Protein AF-A0A6N4WLY8-F1 (afdb_monomer_lite)

Foldseek 3Di:
DPQPQAADPLLVQLLVLLVPLVDVCSLVSSLVSLVVSCVCVVPVPRNYDRPVSSVNSNVSSVVCVVVVVVVVVVVVVVVVVVVVVVVVVLVVLLLVLLQQVLVLQVVVCVVVVHQKDFQVVSCVSDDPPCDPQNWHWDPDRMQGCADWTWIADPVQCKIWIAGSNSGTDDIGRNVPD

Radius of gyration: 32.29 Å; chains: 1; bounding box: 56×42×87 Å

Structure (mmCIF, N/CA/C/O backbone):
data_AF-A0A6N4WLY8-F1
#
_entry.id   AF-A0A6N4WLY8-F1
#
loop_
_atom_site.group_PDB
_atom_site.id
_atom_site.type_symbol
_atom_site.label_atom_id
_atom_site.label_alt_id
_atom_site.label_comp_id
_atom_site.label_asym_id
_atom_site.label_entity_id
_atom_site.label_seq_id
_atom_site.pdbx_PDB_ins_code
_atom_site.Cartn_x
_atom_site.Cartn_y
_atom_site.Cartn_z
_atom_site.occupancy
_atom_site.B_iso_or_equiv
_atom_site.auth_seq_id
_atom_site.auth_comp_id
_atom_site.auth_asym_id
_atom_site.auth_atom_id
_atom_site.pdbx_PDB_model_num
ATOM 1 N N . MET A 1 1 ? -31.620 29.359 49.776 1.00 41.00 1 MET A N 1
ATOM 2 C CA . MET A 1 1 ? -30.267 28.762 49.725 1.00 41.00 1 MET A CA 1
ATOM 3 C C . MET A 1 1 ? -30.099 28.097 48.363 1.00 41.00 1 MET A C 1
ATOM 5 O O . MET A 1 1 ? -30.712 27.066 48.128 1.00 41.00 1 MET A O 1
ATOM 9 N N . SER A 1 2 ? -29.384 28.728 47.425 1.00 48.84 2 SER A N 1
ATOM 10 C CA . SER A 1 2 ? -29.138 28.153 46.091 1.00 48.84 2 SER A CA 1
ATOM 11 C C . SER A 1 2 ? -28.076 27.059 46.218 1.00 48.84 2 SER A C 1
ATOM 13 O O . SER A 1 2 ? -26.885 27.357 46.301 1.00 48.84 2 SER A O 1
ATOM 15 N N . ASN A 1 3 ? -28.506 25.800 46.333 1.00 52.59 3 ASN A N 1
ATOM 16 C CA . ASN A 1 3 ? -27.602 24.653 46.356 1.00 52.59 3 ASN A CA 1
ATOM 17 C C . ASN A 1 3 ? -27.053 24.448 44.933 1.00 52.59 3 ASN A C 1
ATOM 19 O O . ASN A 1 3 ? -27.739 23.919 44.056 1.00 52.59 3 ASN A O 1
ATOM 23 N N . LYS A 1 4 ? -25.837 24.948 44.675 1.00 53.94 4 LYS A N 1
ATOM 24 C CA . LYS A 1 4 ? -25.104 24.727 43.421 1.00 53.94 4 LYS A CA 1
ATOM 25 C C . LYS A 1 4 ? -24.752 23.239 43.339 1.00 53.94 4 LYS A C 1
ATOM 27 O O . LYS A 1 4 ? -23.714 22.816 43.837 1.00 53.94 4 LYS A O 1
ATOM 32 N N . GLN A 1 5 ? -25.623 22.452 42.713 1.00 57.84 5 GLN A N 1
ATOM 33 C CA . GLN A 1 5 ? -25.366 21.033 42.476 1.00 57.84 5 GLN A CA 1
ATOM 34 C C . GLN A 1 5 ? -24.032 20.850 41.752 1.00 57.84 5 GLN A C 1
ATOM 36 O O . GLN A 1 5 ? -23.782 21.466 40.710 1.00 57.84 5 GLN A O 1
ATOM 41 N N . LYS A 1 6 ? -23.167 20.005 42.313 1.00 64.19 6 LYS A N 1
ATOM 42 C CA . LYS A 1 6 ? -21.835 19.742 41.772 1.00 64.19 6 LYS A CA 1
ATOM 43 C C . LYS A 1 6 ? -21.974 18.713 40.650 1.00 64.19 6 LYS A C 1
ATOM 45 O O . LYS A 1 6 ? -22.605 17.671 40.821 1.00 64.19 6 LYS A O 1
ATOM 50 N N . THR A 1 7 ? -21.435 18.995 39.468 1.00 66.00 7 THR A N 1
ATOM 51 C CA . THR A 1 7 ? -21.437 18.011 38.379 1.00 66.00 7 THR A CA 1
ATOM 52 C C . THR A 1 7 ? -20.482 16.870 38.700 1.00 66.00 7 THR A C 1
ATOM 54 O O . THR A 1 7 ? -19.348 17.109 39.116 1.00 66.00 7 THR A O 1
ATOM 57 N N . SER A 1 8 ? -20.926 15.626 38.506 1.00 68.31 8 SER A N 1
ATOM 58 C CA . SER A 1 8 ? -20.088 14.449 38.759 1.00 68.31 8 SER A CA 1
ATOM 59 C C . SER A 1 8 ? -18.878 14.441 37.817 1.00 68.31 8 SER A C 1
ATOM 61 O O . SER A 1 8 ? -19.038 14.344 36.600 1.00 68.31 8 SER A O 1
ATOM 63 N N . GLY A 1 9 ? -17.662 14.500 38.373 1.00 77.62 9 GLY A N 1
ATOM 64 C CA . GLY A 1 9 ? -16.415 14.414 37.600 1.00 77.62 9 GLY A CA 1
ATOM 65 C C . GLY A 1 9 ? -16.290 13.110 36.805 1.00 77.62 9 GLY A C 1
ATOM 66 O O . GLY A 1 9 ? -15.688 13.096 35.738 1.00 77.62 9 GLY A O 1
ATOM 67 N N . LEU A 1 10 ? -16.955 12.043 37.260 1.00 73.44 10 LEU A N 1
ATOM 68 C CA . LEU A 1 10 ? -17.041 10.773 36.538 1.00 73.44 10 LEU A CA 1
ATOM 69 C C . LEU A 1 10 ? -17.866 10.881 35.244 1.00 73.44 10 LEU A C 1
ATOM 71 O O . LEU A 1 10 ? -17.535 10.236 34.254 1.00 73.44 10 LEU A O 1
ATOM 75 N N . ALA A 1 11 ? -18.915 11.712 35.231 1.00 72.88 11 ALA A N 1
ATOM 76 C CA . ALA A 1 11 ? -19.720 11.934 34.030 1.00 72.88 11 ALA A CA 1
ATOM 77 C C . ALA A 1 11 ? -18.905 12.677 32.959 1.00 72.88 11 ALA A C 1
ATOM 79 O O . ALA A 1 11 ? -18.928 12.297 31.790 1.00 72.88 11 ALA A O 1
ATOM 80 N N . ILE A 1 12 ? -18.121 13.678 33.374 1.00 77.81 12 ILE A N 1
ATOM 81 C CA . ILE A 1 12 ? -17.204 14.410 32.489 1.00 77.81 12 ILE A CA 1
ATOM 82 C C . ILE A 1 12 ? -16.089 13.479 31.993 1.00 77.81 12 ILE A C 1
ATOM 84 O O . ILE A 1 12 ? -15.814 13.454 30.798 1.00 77.81 12 ILE A O 1
ATOM 88 N N . ALA A 1 13 ? -15.509 12.653 32.871 1.00 79.00 13 ALA A N 1
ATOM 89 C CA . ALA A 1 13 ? -14.492 11.673 32.487 1.00 79.00 13 ALA A CA 1
ATOM 90 C C . ALA A 1 13 ? -15.012 10.675 31.437 1.00 79.00 13 ALA A C 1
ATOM 92 O O . ALA A 1 13 ? -14.322 10.427 30.453 1.00 79.00 13 ALA A O 1
ATOM 93 N N . SER A 1 14 ? -16.242 10.162 31.586 1.00 77.06 14 SER A N 1
ATOM 94 C CA . SER A 1 14 ? -16.845 9.250 30.599 1.00 77.06 14 SER A CA 1
ATOM 95 C C . SER A 1 14 ? -17.075 9.905 29.231 1.00 77.06 14 SER A C 1
ATOM 97 O O . SER A 1 14 ? -16.898 9.258 28.204 1.00 77.06 14 SER A O 1
ATOM 99 N N . LEU A 1 15 ? -17.410 11.201 29.207 1.00 75.25 15 LEU A N 1
ATOM 100 C CA . LEU A 1 15 ? -17.584 11.962 27.970 1.00 75.25 15 LEU A CA 1
ATOM 101 C C . LEU A 1 15 ? -16.241 12.191 27.268 1.00 75.25 15 LEU A C 1
ATOM 103 O O . LEU A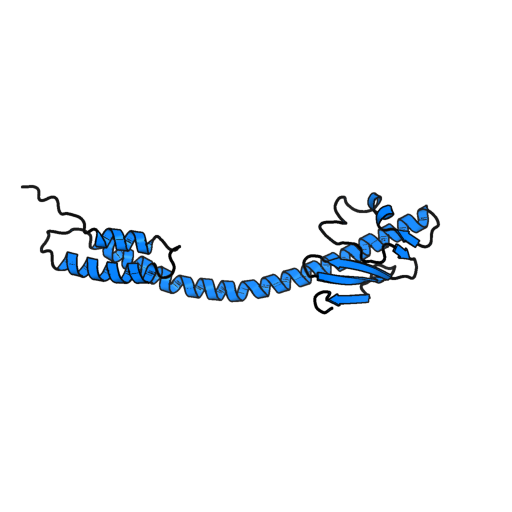 1 15 ? -16.124 11.950 26.070 1.00 75.25 15 LEU A O 1
ATOM 107 N N . VAL A 1 16 ? -15.225 12.628 28.017 1.00 79.69 16 VAL A N 1
ATOM 108 C CA . VAL A 1 16 ? -13.885 12.894 27.474 1.00 79.69 16 VAL A CA 1
ATOM 109 C C . VAL A 1 16 ? -13.244 11.601 26.967 1.00 79.69 16 VAL A C 1
ATOM 111 O O . VAL A 1 16 ? -12.698 11.592 25.868 1.00 79.69 16 VAL A O 1
ATOM 114 N N . LEU A 1 17 ? -13.371 10.494 27.706 1.00 75.75 17 LEU A N 1
ATOM 115 C CA . LEU A 1 17 ? -12.883 9.178 27.274 1.00 75.75 17 LEU A CA 1
ATOM 116 C C . LEU A 1 17 ? -13.649 8.632 26.061 1.00 75.75 17 LEU A C 1
ATOM 118 O O . LEU A 1 17 ? -13.042 7.998 25.208 1.00 75.75 17 LEU A O 1
ATOM 122 N N . GLY A 1 18 ? -14.955 8.897 25.952 1.00 69.44 18 GLY A N 1
ATOM 123 C CA . GLY A 1 18 ? -15.750 8.514 24.779 1.00 69.44 18 GLY A CA 1
ATOM 124 C C . GLY A 1 18 ? -15.426 9.329 23.520 1.00 69.44 18 GLY A C 1
ATOM 125 O O . GLY A 1 18 ? -15.599 8.836 22.408 1.00 69.44 18 GLY A O 1
ATOM 126 N N . LEU A 1 19 ? -14.942 10.565 23.681 1.00 78.62 19 LEU A N 1
ATOM 127 C CA . LEU A 1 19 ? -14.514 11.431 22.578 1.00 78.62 19 LEU A CA 1
ATOM 128 C C . LEU A 1 19 ? -13.051 11.182 22.169 1.00 78.62 19 LEU A C 1
ATOM 130 O O . LEU A 1 19 ? -12.695 11.349 21.004 1.00 78.62 19 LEU A O 1
ATOM 134 N N . CYS A 1 20 ? -12.199 10.766 23.107 1.00 75.94 20 CYS A N 1
ATOM 135 C CA . CYS A 1 20 ? -10.792 10.471 22.852 1.00 75.94 20 CYS A CA 1
ATOM 136 C C . CYS A 1 20 ? -10.628 9.076 22.217 1.00 75.94 20 CYS A C 1
ATOM 138 O O . CYS A 1 20 ? -10.221 8.115 22.864 1.00 75.94 20 CYS A O 1
ATOM 140 N N . PHE A 1 21 ? -10.950 8.967 20.924 1.00 69.00 21 PHE A N 1
ATOM 141 C CA . PHE A 1 21 ? -10.873 7.714 20.156 1.00 69.00 21 PHE A CA 1
ATOM 142 C C . PHE A 1 21 ? -9.436 7.213 19.917 1.00 69.00 21 PHE A C 1
ATOM 144 O O . PHE A 1 21 ? -9.241 6.073 19.504 1.00 69.00 21 PHE A O 1
ATOM 151 N N . PHE A 1 22 ? -8.428 8.055 20.168 1.00 69.50 22 PHE A N 1
ATOM 152 C CA . PHE A 1 22 ? -7.016 7.732 19.948 1.00 69.50 22 PHE A CA 1
ATOM 153 C C . PHE A 1 22 ? -6.424 6.819 21.036 1.00 69.50 22 PHE A C 1
ATOM 155 O O . PHE A 1 22 ? -5.345 6.259 20.860 1.00 69.50 22 PHE A O 1
ATOM 162 N N . ILE A 1 23 ? -7.115 6.654 22.170 1.00 79.38 23 ILE A N 1
ATOM 163 C CA . ILE A 1 23 ? -6.647 5.796 23.260 1.00 79.38 23 ILE A CA 1
ATOM 164 C C . ILE A 1 23 ? -7.106 4.356 22.985 1.00 79.38 23 ILE A C 1
ATOM 166 O O . ILE A 1 23 ? -8.319 4.107 22.951 1.00 79.38 23 ILE A O 1
ATOM 170 N N . PRO A 1 24 ? -6.186 3.382 22.838 1.00 69.19 24 PRO A N 1
ATOM 171 C CA . PRO A 1 24 ? -6.569 1.982 22.698 1.00 69.19 24 PRO A CA 1
ATOM 172 C C . PRO A 1 24 ? -7.388 1.551 23.922 1.00 69.19 24 PRO A C 1
ATOM 174 O O . PRO A 1 24 ? -7.016 1.825 25.061 1.00 69.19 24 PRO A O 1
ATOM 177 N N . PHE A 1 25 ? -8.535 0.909 23.679 1.00 74.62 25 PHE A N 1
ATOM 178 C CA . PHE A 1 25 ? -9.524 0.515 24.700 1.00 74.62 25 PHE A CA 1
ATOM 179 C C . PHE A 1 25 ? -10.209 1.671 25.461 1.00 74.62 25 PHE A C 1
ATOM 181 O O . PHE A 1 25 ? -10.948 1.420 26.416 1.00 74.62 25 PHE A O 1
ATOM 188 N N . GLY A 1 26 ? -10.050 2.927 25.026 1.00 79.94 26 GLY A N 1
ATOM 189 C CA . GLY A 1 26 ? -10.687 4.093 25.655 1.00 79.94 26 GLY A CA 1
ATOM 190 C C . GLY A 1 26 ? -12.218 3.999 25.717 1.00 79.94 26 GLY A C 1
ATOM 191 O O . GLY A 1 26 ? -12.822 4.364 26.728 1.00 79.94 26 GLY A O 1
ATOM 192 N N . PHE A 1 27 ? -12.843 3.399 24.697 1.00 77.19 27 PHE A N 1
ATOM 193 C CA . PHE A 1 27 ? -14.289 3.149 24.655 1.00 77.19 27 PHE A CA 1
ATOM 194 C C . PHE A 1 27 ? -14.770 2.245 25.802 1.00 77.19 27 PHE A C 1
ATOM 196 O O . PHE A 1 27 ? -15.869 2.441 26.318 1.00 77.19 27 PHE A O 1
ATOM 203 N N . LEU A 1 28 ? -13.950 1.287 26.247 1.00 81.81 28 LEU A N 1
ATOM 204 C CA . LEU A 1 28 ? -14.316 0.362 27.318 1.00 81.81 28 LEU A CA 1
ATOM 205 C C . LEU A 1 28 ? -14.320 1.081 28.672 1.00 81.81 28 LEU A C 1
ATOM 207 O O . LEU A 1 28 ? -15.273 0.955 29.442 1.00 81.81 28 LEU A O 1
ATOM 211 N N . LEU A 1 29 ? -13.303 1.911 28.928 1.00 81.88 29 LEU A N 1
ATOM 212 C CA . LEU A 1 29 ? -13.247 2.765 30.117 1.00 81.88 29 LEU A CA 1
ATOM 213 C C . LEU A 1 29 ? -14.389 3.792 30.119 1.00 81.88 29 LEU A C 1
ATOM 215 O O . LEU A 1 29 ? -14.993 4.024 31.166 1.00 81.88 29 LEU A O 1
ATOM 219 N N . ALA A 1 30 ? -14.724 4.369 28.960 1.00 81.81 30 ALA A N 1
ATOM 220 C CA . ALA A 1 30 ? -15.846 5.297 28.819 1.00 81.81 30 ALA A CA 1
ATOM 221 C C . ALA A 1 30 ? -17.186 4.646 29.208 1.00 81.81 30 ALA A C 1
ATOM 223 O O . ALA A 1 30 ? -17.961 5.242 29.959 1.00 81.81 30 ALA A O 1
ATOM 224 N N . ILE A 1 31 ? -17.429 3.403 28.773 1.00 82.50 31 ILE A N 1
ATOM 225 C CA . ILE A 1 31 ? -18.636 2.639 29.125 1.00 82.50 31 ILE A CA 1
ATOM 226 C C . ILE A 1 31 ? -18.673 2.348 30.632 1.00 82.50 31 ILE A C 1
ATOM 228 O O . ILE A 1 31 ? -19.689 2.611 31.281 1.00 82.50 31 ILE A O 1
ATOM 232 N N . ILE A 1 32 ? -17.567 1.866 31.214 1.00 85.88 32 ILE A N 1
ATOM 233 C CA . ILE A 1 32 ? -17.484 1.535 32.648 1.00 85.88 32 ILE A CA 1
ATOM 234 C C . ILE A 1 32 ? -17.727 2.783 33.506 1.00 85.88 32 ILE A C 1
ATOM 236 O O . ILE A 1 32 ? -18.600 2.781 34.380 1.00 85.88 32 ILE A O 1
ATOM 240 N N . PHE A 1 33 ? -17.006 3.878 33.244 1.00 83.94 33 PHE A N 1
ATOM 241 C CA . PHE A 1 33 ? -17.194 5.123 33.988 1.00 83.94 33 PHE A CA 1
ATOM 242 C C . PHE A 1 33 ? -18.575 5.733 33.758 1.00 83.94 33 PHE A C 1
ATOM 244 O O . PHE A 1 33 ? -19.130 6.320 34.686 1.00 83.94 33 PHE A O 1
ATOM 251 N N . GLY A 1 34 ? -19.161 5.547 32.575 1.00 82.44 34 GLY A N 1
ATOM 252 C CA . GLY A 1 34 ? -20.526 5.956 32.271 1.00 82.44 34 GLY A CA 1
ATOM 253 C C . GLY A 1 34 ? -21.564 5.260 33.156 1.00 82.44 34 GLY A C 1
ATOM 254 O O . GLY A 1 34 ? -22.374 5.938 33.793 1.00 82.44 34 GLY A O 1
ATOM 255 N N . PHE A 1 35 ? -21.518 3.926 33.270 1.00 85.75 35 PHE A N 1
ATOM 256 C CA . PHE A 1 35 ? -22.429 3.175 34.148 1.00 85.75 35 PHE A CA 1
ATOM 257 C C . PHE A 1 35 ? -22.252 3.554 35.624 1.00 85.75 35 PHE A C 1
ATOM 259 O O . PHE A 1 35 ? -23.239 3.785 36.326 1.00 85.75 35 PHE A O 1
ATOM 266 N N . VAL A 1 36 ? -21.006 3.696 36.095 1.00 85.75 36 VAL A N 1
ATOM 267 C CA . VAL A 1 36 ? -20.725 4.099 37.485 1.00 85.75 36 VAL A CA 1
ATOM 268 C C . VAL A 1 36 ? -21.198 5.532 37.758 1.00 85.75 36 VAL A C 1
ATOM 270 O O . VAL A 1 36 ? -21.756 5.807 38.823 1.00 85.75 36 VAL A O 1
ATOM 273 N N . ALA A 1 37 ? -21.027 6.453 36.804 1.00 82.44 37 ALA A N 1
ATOM 274 C CA . ALA A 1 37 ? -21.537 7.817 36.907 1.00 82.44 37 ALA A CA 1
ATOM 275 C C . ALA A 1 37 ? -23.069 7.840 36.995 1.00 82.44 37 ALA A C 1
ATOM 277 O O . ALA A 1 37 ? -23.624 8.608 37.782 1.00 82.44 37 ALA A O 1
ATOM 278 N N . LEU A 1 38 ? -23.746 6.986 36.220 1.00 81.19 38 LEU A N 1
ATOM 279 C CA . LEU A 1 38 ? -25.202 6.900 36.192 1.00 81.19 38 LEU A CA 1
ATOM 280 C C . LEU A 1 38 ? -25.770 6.386 37.521 1.00 81.19 38 LEU A C 1
ATOM 282 O O . LEU A 1 38 ? -26.712 6.988 38.038 1.00 81.19 38 LEU A O 1
ATOM 286 N N . SER A 1 39 ? -25.172 5.336 38.097 1.00 80.94 39 SER A N 1
ATOM 287 C CA . SER A 1 39 ? -25.558 4.821 39.419 1.00 80.94 39 SER A CA 1
ATOM 288 C C . SER A 1 39 ? -25.346 5.872 40.507 1.00 80.94 39 SER A C 1
ATOM 290 O O . SER A 1 39 ? -26.274 6.169 41.253 1.00 80.94 39 SER A O 1
ATOM 292 N N . LYS A 1 40 ? -24.188 6.551 40.519 1.00 80.50 40 LYS A N 1
ATOM 293 C CA . LYS A 1 40 ? -23.920 7.626 41.488 1.00 80.50 40 LYS A CA 1
ATOM 294 C C . LYS A 1 40 ? -24.928 8.768 41.377 1.00 80.50 40 LYS A C 1
ATOM 296 O O . LYS A 1 40 ? -25.469 9.184 42.391 1.00 80.50 40 LYS A O 1
ATOM 301 N N . VAL A 1 41 ? -25.229 9.261 40.173 1.00 81.12 41 VAL A N 1
ATOM 302 C CA . VAL A 1 41 ? -26.200 10.358 39.982 1.00 81.12 41 VAL A CA 1
ATOM 303 C C . VAL A 1 41 ? -27.620 9.944 40.382 1.00 81.12 41 VAL A C 1
ATOM 305 O O . VAL A 1 41 ? -28.355 10.769 40.919 1.00 81.12 41 VAL A O 1
ATOM 308 N N . LYS A 1 42 ? -28.006 8.682 40.153 1.00 77.81 42 LYS A N 1
ATOM 309 C CA . LYS A 1 42 ? -29.319 8.156 40.553 1.00 77.81 42 LYS A CA 1
ATOM 310 C C . LYS A 1 42 ? -29.476 8.106 42.078 1.00 77.81 42 LYS A C 1
ATOM 312 O O . LYS A 1 42 ? -30.533 8.478 42.574 1.00 77.81 42 LYS A O 1
ATOM 317 N N . ASP A 1 43 ? -28.422 7.724 42.795 1.00 80.12 43 ASP A N 1
ATOM 318 C CA . ASP A 1 43 ? -28.465 7.526 44.251 1.00 80.12 43 ASP A CA 1
ATOM 319 C C . ASP A 1 43 ? -28.212 8.826 45.049 1.00 80.12 43 ASP A C 1
ATOM 321 O O . ASP A 1 43 ? -28.393 8.872 46.262 1.00 80.12 43 ASP A O 1
ATOM 325 N N . SER A 1 44 ? -27.838 9.920 44.374 1.00 72.56 44 SER A N 1
ATOM 326 C CA . SER A 1 44 ? -27.422 11.182 45.011 1.00 72.56 44 SER A CA 1
ATOM 327 C C . SER A 1 44 ? -28.559 12.089 45.509 1.00 72.56 44 SER A C 1
ATOM 329 O O . SER A 1 44 ? -28.273 13.225 45.860 1.00 72.56 44 SER A O 1
ATOM 331 N N . ASN A 1 45 ? -29.836 11.677 45.491 1.00 66.50 45 ASN A N 1
ATOM 332 C CA . ASN A 1 45 ? -30.986 12.471 45.989 1.00 66.50 45 ASN A CA 1
ATOM 333 C C . ASN A 1 45 ? -31.001 13.971 45.575 1.00 66.50 45 ASN A C 1
ATOM 335 O O . ASN A 1 45 ? -31.480 14.830 46.311 1.00 66.50 45 ASN A O 1
ATOM 339 N N . GLY A 1 46 ? -30.475 14.314 44.390 1.00 69.25 46 GLY A N 1
ATOM 340 C CA . GLY A 1 46 ? -30.374 15.704 43.921 1.00 69.25 46 GLY A CA 1
ATOM 341 C C . GLY A 1 46 ? -29.110 16.466 44.353 1.00 69.25 46 GLY A C 1
ATOM 342 O O . GLY A 1 46 ? -29.096 17.687 44.292 1.00 69.25 46 GLY A O 1
ATOM 343 N N . GLU A 1 47 ? -28.033 15.805 44.768 1.00 69.12 47 GLU A N 1
ATOM 344 C CA . GLU A 1 47 ? -26.759 16.467 45.102 1.00 69.12 47 GLU A CA 1
ATOM 345 C C . GLU A 1 47 ? -25.809 16.574 43.889 1.00 69.12 47 GLU A C 1
ATOM 347 O O . GLU A 1 47 ? -25.052 17.541 43.752 1.00 69.12 47 GLU A O 1
ATOM 352 N N . LEU A 1 48 ? -25.900 15.616 42.954 1.00 70.81 48 LEU A N 1
ATOM 353 C CA . LEU A 1 48 ? -25.060 15.531 41.756 1.00 70.81 48 LEU A CA 1
ATOM 354 C C . LEU A 1 48 ? -25.869 15.682 40.461 1.00 70.81 48 LEU A C 1
ATOM 356 O O . LEU A 1 48 ? -26.866 14.993 40.243 1.00 70.81 48 LEU A O 1
ATOM 360 N N . LYS A 1 49 ? -25.376 16.520 39.542 1.00 72.31 49 LYS A N 1
ATOM 361 C CA . LYS A 1 49 ? -25.918 16.682 38.179 1.00 72.31 49 LYS A CA 1
ATOM 362 C C . LYS A 1 49 ? -24.984 16.012 37.160 1.00 72.31 49 LYS A C 1
ATOM 364 O O . LYS A 1 49 ? -23.769 16.002 37.344 1.00 72.31 49 LYS A O 1
ATOM 369 N N . GLY A 1 50 ? -25.520 15.441 36.077 1.00 74.69 50 GLY A N 1
ATOM 370 C CA . GLY A 1 50 ? -24.680 14.823 35.030 1.00 74.69 50 GLY A CA 1
ATOM 371 C C . GLY A 1 50 ? -25.240 13.587 34.328 1.00 74.69 50 GLY A C 1
ATOM 372 O O . GLY A 1 50 ? -24.534 12.998 33.519 1.00 74.69 50 GLY A O 1
ATOM 373 N N . LYS A 1 51 ? -26.497 13.202 34.589 1.00 78.94 51 LYS A N 1
ATOM 374 C CA . LYS A 1 51 ? -27.143 12.034 33.962 1.00 78.94 51 LYS A CA 1
ATOM 375 C C . LYS A 1 51 ? -27.044 12.055 32.429 1.00 78.94 51 LYS A C 1
ATOM 377 O O . LYS A 1 51 ? -26.666 11.055 31.837 1.00 78.94 51 LYS A O 1
ATOM 382 N N . GLY A 1 52 ? -27.315 13.207 31.806 1.00 82.69 52 GLY A N 1
ATOM 383 C CA . GLY A 1 52 ? -27.193 13.382 30.353 1.00 82.69 52 GLY A CA 1
ATOM 384 C C . GLY A 1 52 ? -25.762 13.197 29.839 1.00 82.69 52 GLY A C 1
ATOM 385 O O . GLY A 1 52 ? -25.576 12.501 28.849 1.00 82.69 52 GLY A O 1
ATOM 386 N N . LEU A 1 53 ? -24.758 13.728 30.555 1.00 81.94 53 LEU A N 1
ATOM 387 C CA . LEU A 1 53 ? -23.344 13.567 30.187 1.00 81.94 53 LEU A CA 1
ATOM 388 C C . LEU A 1 53 ? -22.882 12.105 30.282 1.00 81.94 53 LEU A C 1
ATOM 390 O O . LEU A 1 53 ? -22.164 11.628 29.406 1.00 81.94 53 LEU A O 1
ATOM 394 N N . ALA A 1 54 ? -23.317 11.386 31.322 1.00 82.44 54 ALA A N 1
ATOM 395 C CA . ALA A 1 54 ? -23.006 9.967 31.481 1.00 82.44 54 ALA A CA 1
ATOM 396 C C . ALA A 1 54 ? -23.632 9.128 30.355 1.00 82.44 54 ALA A C 1
ATOM 398 O O . ALA A 1 54 ? -22.963 8.283 29.769 1.00 82.44 54 ALA A O 1
ATOM 399 N N . ILE A 1 55 ? -24.892 9.405 29.998 1.00 85.69 55 ILE A N 1
ATOM 400 C CA . ILE A 1 55 ? -25.576 8.719 28.893 1.00 85.69 55 ILE A CA 1
ATOM 401 C C . ILE A 1 55 ? -24.865 8.992 27.561 1.00 85.69 55 ILE A C 1
ATOM 403 O O . ILE A 1 55 ? -24.616 8.049 26.814 1.00 85.69 55 ILE A O 1
ATOM 407 N N . SER A 1 56 ? -24.477 10.241 27.274 1.00 85.62 56 SER A N 1
ATOM 408 C CA . SER A 1 56 ? -23.746 10.554 26.039 1.00 85.62 56 SER A CA 1
ATOM 409 C C . SER A 1 56 ? -22.392 9.843 25.951 1.00 85.62 56 SER A C 1
ATOM 411 O O . SER A 1 56 ? -22.041 9.364 24.878 1.00 85.62 56 SER A O 1
ATOM 413 N N . GLY A 1 57 ? -21.661 9.707 27.067 1.00 82.75 57 GLY A N 1
ATOM 414 C CA . GLY A 1 57 ? -20.396 8.962 27.102 1.00 82.75 57 GLY A CA 1
ATOM 415 C C . GLY A 1 57 ? -20.573 7.468 26.805 1.00 82.75 57 GLY A C 1
ATOM 416 O O . GLY A 1 57 ? -19.807 6.900 26.030 1.00 82.75 57 GLY A O 1
ATOM 417 N N . ILE A 1 58 ? -21.628 6.844 27.345 1.00 86.25 58 ILE A N 1
ATOM 418 C CA . ILE A 1 58 ? -21.957 5.431 27.077 1.00 86.25 58 ILE A CA 1
ATOM 419 C C . ILE A 1 58 ? -22.313 5.222 25.600 1.00 86.25 58 ILE A C 1
ATOM 421 O O . ILE A 1 58 ? -21.805 4.293 24.974 1.00 86.25 58 ILE A O 1
ATOM 425 N N . VAL A 1 59 ? -23.166 6.083 25.033 1.00 89.94 59 VAL A N 1
ATOM 426 C CA . VAL A 1 59 ? -23.596 5.977 23.627 1.00 89.94 59 VAL A CA 1
ATOM 427 C C . VAL A 1 59 ? -22.407 6.129 22.679 1.00 89.94 59 VAL A C 1
ATOM 429 O O . VAL A 1 59 ? -22.265 5.324 21.762 1.00 89.94 59 VAL A O 1
ATOM 432 N N . LEU A 1 60 ? -21.521 7.101 22.926 1.00 86.38 60 LEU A N 1
ATOM 433 C CA . LEU A 1 60 ? -20.284 7.256 22.155 1.00 86.38 60 LEU A CA 1
ATOM 434 C C . LEU A 1 60 ? -19.386 6.016 22.266 1.00 86.38 60 LEU A C 1
ATOM 436 O O . LEU A 1 60 ? -18.865 5.554 21.256 1.00 86.38 60 LEU A O 1
ATOM 440 N N . GLY A 1 61 ? -19.255 5.430 23.461 1.00 84.94 61 GLY A N 1
ATOM 441 C CA . GLY A 1 61 ? -18.491 4.197 23.664 1.00 84.94 61 GLY A CA 1
ATOM 442 C C . GLY A 1 61 ? -19.006 3.022 22.824 1.00 84.94 61 GLY A C 1
ATOM 443 O O . GLY A 1 61 ? -18.221 2.366 22.140 1.00 84.94 61 GLY A O 1
ATOM 444 N N . PHE A 1 62 ? -20.321 2.781 22.811 1.00 87.56 62 PHE A N 1
ATOM 445 C CA . PHE A 1 62 ? -20.921 1.729 21.977 1.00 87.56 62 PHE A CA 1
ATOM 446 C C .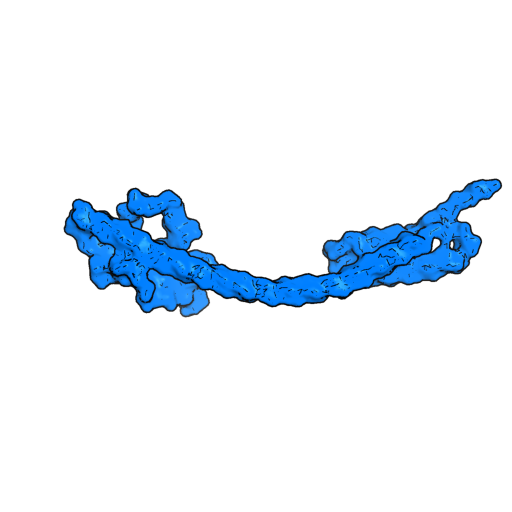 PHE A 1 62 ? -20.865 2.040 20.478 1.00 87.56 62 PHE A C 1
ATOM 448 O O . PHE A 1 62 ? -20.676 1.123 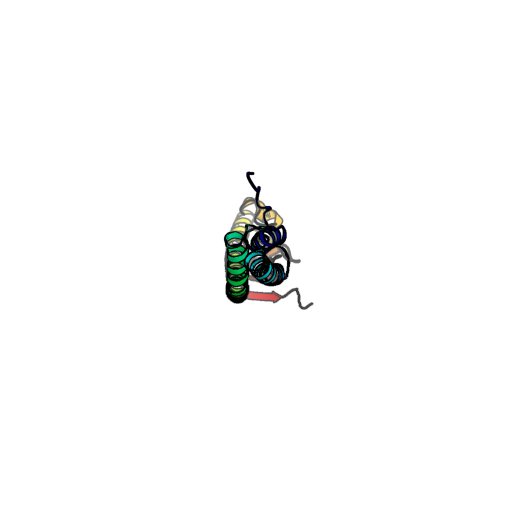19.679 1.00 87.56 62 PHE A O 1
ATOM 455 N N . ALA A 1 63 ? -20.994 3.312 20.089 1.00 89.31 63 ALA A N 1
ATOM 456 C CA . ALA A 1 63 ? -20.845 3.722 18.698 1.00 89.31 63 ALA A CA 1
ATOM 457 C C . ALA A 1 63 ? -19.449 3.357 18.177 1.00 89.31 63 ALA A C 1
ATOM 459 O O . ALA A 1 63 ? -19.343 2.681 17.157 1.00 89.31 63 ALA A O 1
ATOM 460 N N . TRP A 1 64 ? -18.387 3.702 18.913 1.00 85.94 64 TRP A N 1
ATOM 461 C CA . TRP A 1 64 ? -17.019 3.318 18.555 1.00 85.94 64 TRP A CA 1
ATOM 462 C C . TRP A 1 64 ? -16.796 1.803 18.581 1.00 85.94 64 TRP A C 1
ATOM 464 O O . TRP A 1 64 ? -16.144 1.280 17.679 1.00 85.94 64 TRP A O 1
ATOM 474 N N . LEU A 1 65 ? -17.380 1.085 19.549 1.00 87.69 65 LEU A N 1
ATOM 475 C CA . LEU A 1 65 ? -17.301 -0.379 19.617 1.00 87.69 65 LEU A CA 1
ATOM 476 C C . LEU A 1 65 ? -17.853 -1.057 18.351 1.00 87.69 65 LEU A C 1
ATOM 478 O O . LEU A 1 65 ? -17.290 -2.052 17.904 1.00 87.69 65 LEU A O 1
ATOM 482 N N . ALA A 1 66 ? -18.926 -0.521 17.764 1.00 89.31 66 ALA A N 1
ATOM 483 C CA . ALA A 1 66 ? -19.489 -1.027 16.513 1.00 89.31 66 ALA A CA 1
ATOM 484 C C . ALA A 1 66 ? -18.737 -0.518 15.269 1.00 89.31 66 ALA A C 1
ATOM 486 O O . ALA A 1 66 ? -18.561 -1.267 14.311 1.00 89.31 66 ALA A O 1
ATOM 487 N N . MET A 1 67 ? -18.274 0.737 15.269 1.00 88.94 67 MET A N 1
ATOM 488 C CA . MET A 1 67 ? -17.648 1.365 14.097 1.00 88.94 67 MET A CA 1
ATOM 489 C C . MET A 1 67 ? -16.225 0.850 13.824 1.00 88.94 67 MET A C 1
ATOM 491 O O . MET A 1 67 ? -15.874 0.593 12.674 1.00 88.94 67 MET A O 1
ATOM 495 N N . ILE A 1 68 ? -15.410 0.651 14.869 1.00 88.94 68 ILE A N 1
ATOM 496 C CA . ILE A 1 68 ? -14.014 0.192 14.744 1.00 88.94 68 ILE A CA 1
ATOM 497 C C . ILE A 1 68 ? -13.885 -1.122 13.945 1.00 88.94 68 ILE A C 1
ATOM 499 O O . ILE A 1 68 ? -13.105 -1.139 12.990 1.00 88.94 68 ILE A O 1
ATOM 503 N N . PRO A 1 69 ? -14.615 -2.216 14.255 1.00 89.94 69 PRO A N 1
ATOM 504 C CA . PRO A 1 69 ? -14.484 -3.460 13.495 1.00 89.94 69 PRO A CA 1
ATOM 505 C C . PRO A 1 69 ? -14.967 -3.326 12.045 1.00 89.94 69 PRO A C 1
ATOM 507 O O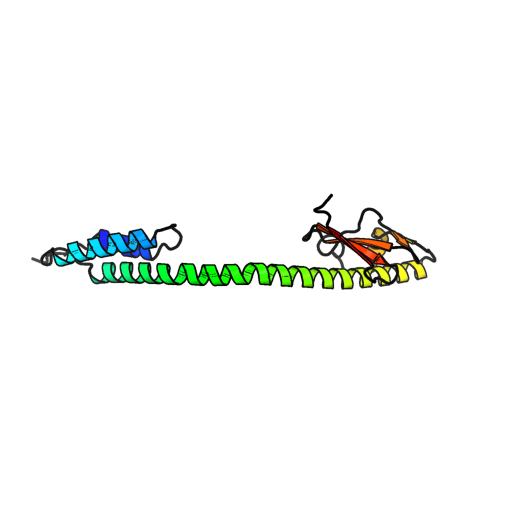 . PRO A 1 69 ? -14.380 -3.941 11.159 1.00 89.94 69 PRO A O 1
ATOM 510 N N . ILE A 1 70 ? -15.982 -2.496 11.780 1.00 93.06 70 ILE A N 1
ATOM 511 C CA . ILE A 1 70 ? -16.475 -2.243 10.417 1.00 93.06 70 ILE A CA 1
ATOM 512 C C . ILE A 1 70 ? -15.394 -1.543 9.586 1.00 93.06 70 ILE A C 1
ATOM 514 O O . ILE A 1 70 ? -15.069 -1.998 8.491 1.00 93.06 70 ILE A O 1
ATOM 518 N N . MET A 1 71 ? -14.789 -0.480 10.122 1.00 91.12 71 MET A N 1
ATOM 519 C CA . MET A 1 71 ? -13.682 0.220 9.458 1.00 91.12 71 MET A CA 1
ATOM 520 C C . MET A 1 71 ? -12.472 -0.695 9.265 1.00 91.12 71 MET A C 1
ATOM 522 O O . MET A 1 71 ? -11.864 -0.681 8.198 1.00 91.12 71 MET A O 1
ATOM 526 N N . GLY A 1 72 ? -12.151 -1.521 10.266 1.00 91.81 72 GLY A N 1
ATOM 527 C CA . GLY A 1 72 ? -11.069 -2.500 10.187 1.00 91.81 72 GLY A CA 1
ATOM 528 C C . GLY A 1 72 ? -11.282 -3.529 9.077 1.00 91.81 72 GLY A C 1
ATOM 529 O O . GLY A 1 72 ? -10.359 -3.790 8.310 1.00 91.81 72 GLY A O 1
ATOM 530 N N . LEU A 1 73 ? -12.499 -4.065 8.939 1.00 93.56 73 LEU A N 1
ATOM 531 C CA . LEU A 1 73 ? -12.831 -5.029 7.888 1.00 93.56 73 LEU A CA 1
ATOM 532 C C . LEU A 1 73 ? -12.744 -4.402 6.491 1.00 93.56 73 LEU A C 1
ATOM 534 O O . LEU A 1 73 ? -12.155 -4.993 5.587 1.00 93.56 73 LEU A O 1
ATOM 538 N N . LEU A 1 74 ? -13.288 -3.194 6.319 1.00 93.19 74 LEU A N 1
ATOM 539 C CA . LEU A 1 74 ? -13.216 -2.472 5.047 1.00 93.19 74 LEU A CA 1
ATOM 540 C C . LEU A 1 74 ? -11.767 -2.140 4.671 1.00 93.19 74 LEU A C 1
ATOM 542 O O . LEU A 1 74 ? -11.373 -2.355 3.527 1.00 93.19 74 LEU A O 1
ATOM 546 N N . ALA A 1 75 ? -10.955 -1.679 5.628 1.00 93.44 75 ALA A N 1
ATOM 547 C CA . ALA A 1 75 ? -9.536 -1.413 5.406 1.00 93.44 75 ALA A CA 1
ATOM 548 C C . ALA A 1 75 ? -8.769 -2.694 5.043 1.00 93.44 75 ALA A C 1
ATOM 550 O O . ALA A 1 75 ? -7.990 -2.692 4.092 1.00 93.44 75 ALA A O 1
ATOM 551 N N . ALA A 1 76 ? -9.037 -3.804 5.739 1.00 93.94 76 ALA A N 1
ATOM 552 C CA . ALA A 1 76 ? -8.417 -5.096 5.456 1.00 93.94 76 ALA A CA 1
ATOM 553 C C . ALA A 1 76 ? -8.737 -5.614 4.044 1.00 93.94 76 ALA A C 1
ATOM 555 O O . ALA A 1 76 ? -7.890 -6.256 3.432 1.00 93.94 76 ALA A O 1
ATOM 556 N N . MET A 1 77 ? -9.923 -5.315 3.503 1.00 93.56 77 MET A N 1
ATOM 557 C CA . MET A 1 77 ? -10.272 -5.631 2.112 1.00 93.56 77 MET A CA 1
ATOM 558 C C . MET A 1 77 ? -9.674 -4.633 1.108 1.00 93.56 77 MET A C 1
ATOM 560 O O . MET A 1 77 ? -9.271 -5.024 0.013 1.00 93.56 77 MET A O 1
ATOM 564 N N . ALA A 1 78 ? -9.595 -3.350 1.466 1.00 93.06 78 ALA A N 1
ATOM 565 C CA . ALA A 1 78 ? -9.118 -2.293 0.577 1.00 93.06 78 ALA A CA 1
ATOM 566 C C . ALA A 1 78 ? -7.600 -2.341 0.335 1.00 93.06 78 ALA A C 1
ATOM 568 O O . ALA A 1 78 ? -7.164 -2.133 -0.795 1.00 93.06 78 ALA A O 1
ATOM 569 N N . ILE A 1 79 ? -6.795 -2.641 1.361 1.00 93.56 79 ILE A N 1
ATOM 570 C CA . ILE A 1 79 ? -5.325 -2.696 1.261 1.00 93.56 79 ILE A CA 1
ATOM 571 C C . ILE A 1 79 ? -4.841 -3.672 0.169 1.00 93.56 79 ILE A C 1
ATOM 573 O O . ILE A 1 79 ? -4.122 -3.221 -0.724 1.00 93.56 79 ILE A O 1
ATOM 577 N N . PRO A 1 80 ? -5.230 -4.966 0.160 1.00 91.12 80 PRO A N 1
ATOM 578 C CA . PRO A 1 80 ? -4.749 -5.906 -0.853 1.00 91.12 80 PRO A CA 1
ATOM 579 C C . PRO A 1 80 ? -5.282 -5.576 -2.251 1.00 91.12 80 PRO A C 1
ATOM 581 O O . PRO A 1 80 ? -4.571 -5.737 -3.243 1.00 91.12 80 PRO A O 1
ATOM 584 N N . ALA A 1 81 ? -6.513 -5.062 -2.352 1.00 91.75 81 ALA A N 1
ATOM 585 C CA . ALA A 1 81 ? -7.059 -4.599 -3.624 1.00 91.75 81 ALA A CA 1
ATOM 586 C C . ALA A 1 81 ? -6.230 -3.435 -4.193 1.00 91.75 81 ALA A C 1
ATOM 588 O O . ALA A 1 81 ? -5.901 -3.429 -5.379 1.00 91.75 81 ALA A O 1
ATOM 589 N N . PHE A 1 82 ? -5.839 -2.484 -3.343 1.00 89.75 82 PHE A N 1
ATOM 590 C CA . PHE A 1 82 ? -5.016 -1.347 -3.738 1.00 89.75 82 PHE A CA 1
ATOM 591 C C . PHE A 1 82 ? -3.591 -1.763 -4.124 1.00 89.75 82 PHE A C 1
ATOM 593 O O . PHE A 1 82 ? -3.075 -1.294 -5.137 1.00 89.75 82 PHE A O 1
ATOM 600 N N . GLN A 1 83 ? -2.980 -2.685 -3.372 1.00 90.25 83 GLN A N 1
ATOM 601 C CA . GLN A 1 83 ? -1.672 -3.260 -3.706 1.00 90.25 83 GLN A CA 1
ATOM 602 C C . GLN A 1 83 ? -1.688 -3.900 -5.101 1.00 90.25 83 GLN A C 1
ATOM 604 O O . GLN A 1 83 ? -0.850 -3.567 -5.937 1.00 90.25 83 GLN A O 1
ATOM 609 N N . LYS A 1 84 ? -2.709 -4.711 -5.405 1.00 89.50 84 LYS A N 1
ATOM 610 C CA . LYS A 1 84 ? -2.860 -5.340 -6.724 1.00 89.50 84 LYS A CA 1
ATOM 611 C C . LYS A 1 84 ? -3.048 -4.322 -7.854 1.00 89.50 84 LYS A C 1
ATOM 613 O O . LYS A 1 84 ? -2.439 -4.448 -8.913 1.00 89.50 84 LYS A O 1
ATOM 618 N N . VAL A 1 85 ? -3.877 -3.294 -7.653 1.00 90.88 85 VAL A N 1
ATOM 619 C CA . VAL A 1 85 ? -4.075 -2.230 -8.658 1.00 90.88 85 VAL A CA 1
ATOM 620 C C . VAL A 1 85 ? -2.773 -1.468 -8.913 1.00 90.88 85 VAL A C 1
ATOM 622 O O . VAL A 1 85 ? -2.460 -1.157 -10.064 1.00 90.88 85 VAL A O 1
ATOM 625 N N . ARG A 1 86 ? -1.987 -1.217 -7.864 1.00 89.50 86 ARG A N 1
ATOM 626 C CA . ARG A 1 86 ? -0.683 -0.562 -7.969 1.00 89.50 86 ARG A CA 1
ATOM 627 C C . ARG A 1 86 ? 0.301 -1.385 -8.800 1.00 89.50 86 ARG A C 1
ATOM 629 O O . ARG A 1 86 ? 0.874 -0.830 -9.729 1.00 89.50 86 ARG A O 1
ATOM 636 N N . GLU A 1 87 ? 0.441 -2.682 -8.534 1.00 89.38 87 GLU A N 1
ATOM 637 C CA . GLU A 1 87 ? 1.306 -3.579 -9.321 1.00 89.38 87 GLU A CA 1
ATOM 638 C C . GLU A 1 87 ? 0.934 -3.567 -10.806 1.00 89.38 87 GLU A C 1
ATOM 640 O O . GLU A 1 87 ? 1.767 -3.252 -11.650 1.00 89.38 87 GLU A O 1
ATOM 645 N N . THR A 1 88 ? -0.347 -3.774 -11.124 1.00 90.88 88 THR A N 1
ATOM 646 C CA . THR A 1 88 ? -0.808 -3.777 -12.526 1.00 90.88 88 THR A CA 1
ATOM 647 C C . THR A 1 88 ? -0.636 -2.428 -13.228 1.00 90.88 88 THR A C 1
ATOM 649 O O . THR A 1 88 ? -0.533 -2.372 -14.453 1.00 90.88 88 THR A O 1
ATOM 652 N N . SER A 1 89 ? -0.636 -1.324 -12.476 1.00 90.62 89 SER A N 1
ATOM 653 C CA . SER A 1 89 ? -0.391 0.012 -13.024 1.00 90.62 89 SER A CA 1
ATOM 654 C C . SER A 1 89 ? 1.094 0.224 -13.299 1.00 90.62 89 SER A C 1
ATOM 656 O O . SER A 1 89 ? 1.439 0.750 -14.352 1.00 90.62 89 SER A O 1
ATOM 658 N N . LEU A 1 90 ? 1.964 -0.227 -12.393 1.00 88.50 90 LEU A N 1
ATOM 659 C CA . LEU A 1 90 ? 3.416 -0.161 -12.556 1.00 88.50 90 LEU A CA 1
ATOM 660 C C . LEU A 1 90 ? 3.876 -1.016 -13.737 1.00 88.50 90 LEU A C 1
ATOM 662 O O . LE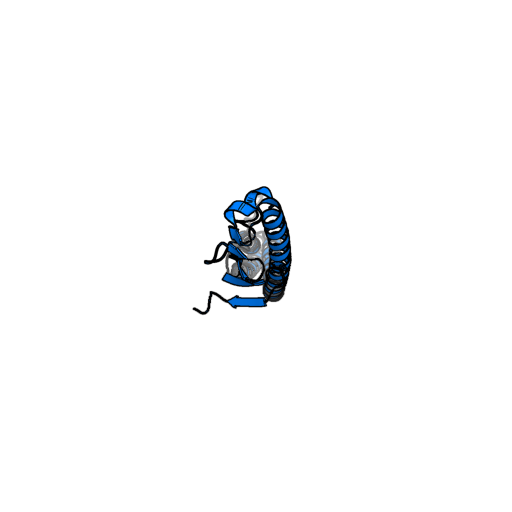U A 1 90 ? 4.602 -0.516 -14.584 1.00 88.50 90 LEU A O 1
ATOM 666 N N . GLU A 1 91 ? 3.363 -2.238 -13.887 1.00 88.81 91 GLU A N 1
ATOM 667 C CA . GLU A 1 91 ? 3.651 -3.089 -15.053 1.00 88.81 91 GLU A CA 1
ATOM 668 C C . GLU A 1 91 ? 3.286 -2.403 -16.379 1.00 88.81 91 GLU A C 1
ATOM 670 O O . GLU A 1 91 ? 4.055 -2.424 -17.340 1.00 88.81 91 GLU A O 1
ATOM 675 N N . LYS A 1 92 ? 2.127 -1.735 -16.433 1.00 89.62 92 LYS A N 1
ATOM 676 C CA . LYS A 1 92 ? 1.700 -0.981 -17.622 1.00 89.62 92 LYS A CA 1
ATOM 677 C C . LYS A 1 92 ? 2.574 0.239 -17.884 1.00 89.62 92 LYS A C 1
ATOM 679 O O . LYS A 1 92 ? 2.849 0.539 -19.044 1.00 89.62 92 LYS A O 1
ATOM 684 N N . MET A 1 93 ? 2.992 0.943 -16.833 1.00 87.88 93 MET A N 1
ATOM 685 C CA . MET A 1 93 ? 3.913 2.070 -16.958 1.00 87.88 93 MET A CA 1
ATOM 686 C C . MET A 1 93 ? 5.280 1.599 -17.451 1.00 87.88 93 MET A C 1
ATOM 688 O O . MET A 1 93 ? 5.792 2.186 -18.394 1.00 87.88 93 MET A O 1
ATOM 692 N N . MET A 1 94 ? 5.813 0.492 -16.927 1.00 86.44 94 MET A N 1
ATOM 693 C CA . MET A 1 94 ? 7.078 -0.090 -17.387 1.00 86.44 94 MET A CA 1
ATOM 694 C C . MET A 1 94 ? 7.001 -0.537 -18.848 1.00 86.44 94 MET A C 1
ATOM 696 O O . MET A 1 94 ? 7.892 -0.223 -19.631 1.00 86.44 94 MET A O 1
ATOM 700 N N . ALA A 1 95 ? 5.903 -1.181 -19.255 1.00 89.69 95 ALA A N 1
ATOM 701 C CA . ALA A 1 95 ? 5.680 -1.544 -20.655 1.00 89.69 95 ALA A CA 1
ATOM 702 C C . ALA A 1 95 ? 5.607 -0.319 -21.581 1.00 89.69 95 ALA A C 1
ATOM 704 O O . ALA A 1 95 ? 6.108 -0.346 -22.704 1.00 89.69 95 ALA A O 1
ATOM 705 N N . ASN A 1 96 ? 4.993 0.770 -21.119 1.00 89.25 96 ASN A N 1
ATOM 706 C CA . ASN A 1 96 ? 4.974 2.030 -21.851 1.00 89.25 96 ASN A CA 1
ATOM 707 C C . ASN A 1 96 ? 6.370 2.676 -21.906 1.00 89.25 96 ASN A C 1
ATOM 709 O O . ASN A 1 96 ? 6.795 3.121 -22.968 1.00 89.25 96 ASN A O 1
ATOM 713 N N . ASN A 1 97 ? 7.102 2.678 -20.792 1.00 88.12 97 ASN A N 1
ATOM 714 C CA . ASN A 1 97 ? 8.439 3.254 -20.687 1.00 88.12 97 ASN A CA 1
ATOM 715 C C . ASN A 1 97 ? 9.442 2.534 -21.592 1.00 88.12 97 ASN A C 1
ATOM 717 O O . ASN A 1 97 ? 10.175 3.201 -22.316 1.00 88.12 97 ASN A O 1
ATOM 721 N N . GLY A 1 98 ? 9.423 1.197 -21.630 1.00 89.00 98 GLY A N 1
ATOM 722 C CA . GLY A 1 98 ? 10.263 0.411 -22.538 1.00 89.00 98 GLY A CA 1
ATOM 723 C C . GLY A 1 98 ? 10.030 0.766 -24.010 1.00 89.00 98 GLY A C 1
ATOM 724 O O . GLY A 1 98 ? 10.979 0.907 -24.776 1.00 89.00 98 GLY A O 1
ATOM 725 N N . ARG A 1 99 ? 8.778 1.024 -24.407 1.00 89.94 99 ARG A N 1
ATOM 726 C CA . ARG A 1 99 ? 8.457 1.488 -25.768 1.00 89.94 99 ARG A CA 1
ATOM 727 C C . ARG A 1 99 ? 8.976 2.892 -26.053 1.00 89.94 99 ARG A C 1
ATOM 729 O O . ARG A 1 99 ? 9.506 3.126 -27.134 1.00 89.94 99 ARG A O 1
ATOM 736 N N . ILE A 1 100 ? 8.842 3.810 -25.096 1.00 89.31 100 ILE A N 1
ATOM 737 C CA . ILE A 1 100 ? 9.375 5.172 -25.231 1.00 89.31 100 ILE A CA 1
ATOM 738 C C . ILE A 1 100 ? 10.902 5.113 -25.395 1.00 89.31 100 ILE A C 1
ATOM 740 O O . ILE A 1 100 ? 11.431 5.705 -26.333 1.00 89.31 100 ILE A O 1
ATOM 744 N N . ILE A 1 101 ? 11.594 4.335 -24.560 1.00 88.94 101 ILE A N 1
ATOM 745 C CA . ILE A 1 101 ? 13.048 4.135 -24.638 1.00 88.94 101 ILE A CA 1
ATOM 746 C C . ILE A 1 101 ? 13.458 3.524 -25.974 1.00 88.94 101 ILE A C 1
ATOM 748 O O . ILE A 1 101 ? 14.366 4.040 -26.611 1.00 88.94 101 ILE A O 1
ATOM 752 N N . SER A 1 102 ? 12.795 2.454 -26.415 1.00 89.88 102 SER A N 1
ATOM 753 C CA . SER A 1 102 ? 13.093 1.809 -27.698 1.00 89.88 102 SER A CA 1
ATOM 754 C C . SER A 1 102 ? 12.954 2.798 -28.858 1.00 89.88 102 SER A C 1
ATOM 756 O O . SER A 1 102 ? 13.851 2.898 -29.693 1.00 89.88 102 SER A O 1
ATOM 758 N N . SER A 1 103 ? 11.888 3.605 -28.868 1.00 89.75 103 SER A N 1
ATOM 759 C CA . SER A 1 103 ? 11.697 4.624 -29.905 1.00 89.75 103 SER A CA 1
ATOM 760 C C . SER A 1 103 ? 12.775 5.714 -29.877 1.00 89.75 103 SER A C 1
ATOM 762 O O . SER A 1 103 ? 13.279 6.096 -30.933 1.00 89.75 103 SER A O 1
ATOM 764 N N . ALA A 1 104 ? 13.180 6.163 -28.684 1.00 89.38 104 ALA A N 1
ATOM 765 C CA . ALA A 1 104 ? 14.251 7.139 -28.511 1.00 89.38 104 ALA A CA 1
ATOM 766 C C . ALA A 1 104 ? 15.607 6.562 -28.946 1.00 89.38 104 ALA A C 1
ATOM 768 O O . ALA A 1 104 ? 16.330 7.199 -29.704 1.00 89.38 104 ALA A O 1
ATOM 769 N N . ALA A 1 105 ? 15.917 5.324 -28.550 1.00 89.38 105 ALA A N 1
ATOM 770 C CA . ALA A 1 105 ? 17.138 4.631 -28.948 1.00 89.38 105 ALA A CA 1
ATOM 771 C C . ALA A 1 105 ? 17.224 4.491 -30.472 1.00 89.38 105 ALA A C 1
ATOM 773 O O . ALA A 1 105 ? 18.241 4.845 -31.059 1.00 89.38 105 ALA A O 1
ATOM 774 N N . GLN A 1 106 ? 16.149 4.038 -31.126 1.00 89.56 106 GLN A N 1
ATOM 775 C CA . GLN A 1 106 ? 16.105 3.905 -32.584 1.00 89.56 106 GLN A CA 1
ATOM 776 C C . GLN A 1 106 ? 16.291 5.253 -33.288 1.00 89.56 106 GLN A C 1
ATOM 778 O O . GLN A 1 106 ? 16.987 5.325 -34.299 1.00 89.56 106 GLN A O 1
ATOM 783 N N . GLN A 1 107 ? 15.716 6.331 -32.751 1.00 88.94 107 GLN A N 1
ATOM 784 C CA . GLN A 1 107 ? 15.909 7.672 -33.296 1.00 88.94 107 GLN A CA 1
ATOM 785 C C . GLN A 1 107 ? 17.375 8.122 -33.191 1.00 88.94 107 GLN A C 1
ATOM 787 O O . GLN A 1 107 ? 17.948 8.546 -34.196 1.00 88.94 107 GLN A O 1
ATOM 792 N N . THR A 1 108 ? 18.005 7.954 -32.026 1.00 88.81 108 THR A N 1
ATOM 793 C CA . THR A 1 108 ? 19.421 8.296 -31.818 1.00 88.81 108 THR A CA 1
ATOM 794 C C . THR A 1 108 ? 20.356 7.441 -32.680 1.00 88.81 108 THR A C 1
ATOM 796 O O . THR A 1 108 ? 21.326 7.952 -33.240 1.00 88.81 108 THR A O 1
ATOM 799 N N . MET A 1 109 ? 20.058 6.148 -32.845 1.00 88.44 109 MET A N 1
ATOM 800 C CA . MET A 1 109 ? 20.804 5.239 -33.727 1.00 88.44 109 MET A CA 1
ATOM 801 C C . MET A 1 109 ? 20.779 5.701 -35.182 1.00 88.44 109 MET A C 1
ATOM 803 O O . MET A 1 109 ? 21.804 5.675 -35.862 1.00 88.44 109 MET A O 1
ATOM 807 N N . LEU A 1 110 ? 19.611 6.131 -35.664 1.00 88.81 110 LEU A N 1
ATOM 808 C CA . LEU A 1 110 ? 19.445 6.621 -37.030 1.00 88.81 110 LEU A CA 1
ATOM 809 C C . LEU A 1 110 ? 20.181 7.944 -37.264 1.00 88.81 110 LEU A C 1
ATOM 811 O O . LEU A 1 110 ? 20.725 8.142 -38.348 1.00 88.81 110 LEU A O 1
ATOM 815 N N . GLU A 1 111 ? 20.215 8.831 -36.267 1.00 89.38 111 GLU A N 1
ATOM 816 C CA . GLU A 1 111 ? 20.918 10.115 -36.358 1.00 89.38 111 GLU A CA 1
ATOM 817 C C . GLU A 1 111 ? 22.443 9.943 -36.342 1.00 89.38 111 GLU A C 1
ATOM 819 O O . GLU A 1 111 ? 23.144 10.503 -37.185 1.00 89.38 111 GLU A O 1
ATOM 824 N N . ASN A 1 112 ? 22.953 9.124 -35.420 1.00 87.12 112 ASN A N 1
ATOM 825 C CA . ASN A 1 112 ? 24.391 8.940 -35.219 1.00 87.12 112 ASN A CA 1
ATOM 826 C C . ASN A 1 112 ? 24.996 7.833 -36.099 1.00 87.12 112 ASN A C 1
ATOM 828 O O . ASN A 1 112 ? 26.218 7.688 -36.159 1.00 87.12 112 ASN A O 1
ATOM 832 N N . GLY A 1 113 ? 24.163 7.036 -36.777 1.00 85.12 113 GLY A N 1
ATOM 833 C CA . GLY A 1 113 ? 24.592 5.889 -37.580 1.00 85.12 113 GLY A CA 1
ATOM 834 C C . GLY A 1 113 ? 25.182 4.740 -36.752 1.00 85.12 113 GLY A C 1
ATOM 835 O O . GLY A 1 113 ? 25.964 3.948 -37.282 1.00 85.12 113 GLY A O 1
ATOM 836 N N . THR A 1 114 ? 24.853 4.654 -35.459 1.00 85.00 114 THR A N 1
ATOM 837 C CA . THR A 1 114 ? 25.344 3.616 -34.540 1.00 85.00 114 THR A CA 1
ATOM 838 C C . THR A 1 114 ? 24.328 2.488 -34.367 1.00 85.00 114 THR A C 1
ATOM 840 O O . THR A 1 114 ? 23.126 2.672 -34.526 1.00 85.00 114 THR A O 1
ATOM 843 N N . VAL A 1 115 ? 24.816 1.289 -34.034 1.00 84.31 115 VAL A N 1
ATOM 844 C CA . VAL A 1 115 ? 23.982 0.093 -33.771 1.00 84.31 115 VAL A CA 1
ATOM 845 C C . VAL A 1 115 ? 23.770 -0.180 -32.279 1.00 84.31 115 VAL A C 1
ATOM 847 O O . V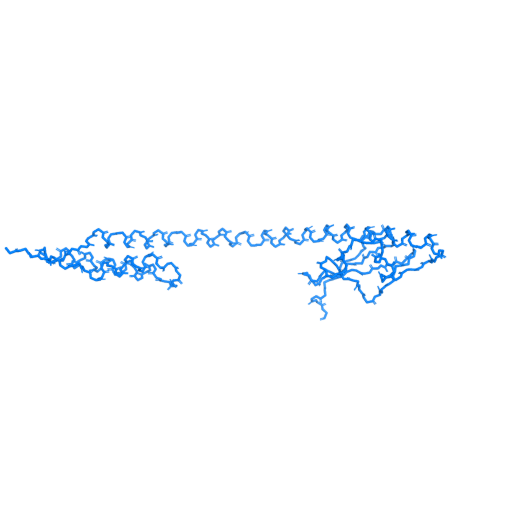AL A 1 115 ? 23.089 -1.137 -31.910 1.00 84.31 115 VAL A O 1
ATOM 850 N N . SER A 1 116 ? 24.334 0.672 -31.424 1.00 84.00 116 SER A N 1
ATOM 851 C CA . SER A 1 116 ? 24.129 0.687 -29.979 1.00 84.00 116 SER A CA 1
ATOM 852 C C . SER A 1 116 ? 24.118 2.128 -29.466 1.00 84.00 116 SER A C 1
ATOM 854 O O . SER A 1 116 ? 24.770 3.007 -30.043 1.00 84.00 116 SER A O 1
ATOM 856 N N . VAL A 1 117 ? 23.339 2.385 -28.414 1.00 85.81 117 VAL A N 1
ATOM 857 C CA . VAL A 1 117 ? 23.234 3.700 -27.763 1.00 85.81 117 VAL A CA 1
ATOM 858 C C . VAL A 1 117 ? 23.200 3.508 -26.251 1.00 85.81 117 VAL A C 1
ATOM 860 O O . VAL A 1 117 ? 22.567 2.571 -25.764 1.00 85.81 117 VAL A O 1
ATOM 863 N N . ARG A 1 118 ? 23.891 4.373 -25.502 1.00 84.94 118 ARG A N 1
ATOM 864 C CA . ARG A 1 118 ? 23.864 4.359 -24.035 1.00 84.94 118 ARG A CA 1
ATOM 865 C C . ARG A 1 118 ? 22.625 5.091 -23.524 1.00 84.94 118 ARG A C 1
ATOM 867 O O . ARG A 1 118 ? 22.231 6.092 -24.111 1.00 84.94 118 ARG A O 1
ATOM 874 N N . PHE A 1 119 ? 22.056 4.673 -22.393 1.00 81.25 119 PHE A N 1
ATOM 875 C CA . PHE A 1 119 ? 20.925 5.394 -21.782 1.00 81.25 119 PHE A CA 1
ATOM 876 C C . PHE A 1 119 ? 21.239 6.861 -21.455 1.00 81.25 119 PHE A C 1
ATOM 878 O O . PHE A 1 119 ? 20.341 7.697 -21.520 1.00 81.25 119 PHE A O 1
ATOM 885 N N . ASP A 1 120 ? 22.502 7.179 -21.154 1.00 81.62 120 ASP A N 1
ATOM 886 C CA . ASP A 1 120 ? 22.969 8.550 -20.904 1.00 81.62 120 ASP A CA 1
ATOM 887 C C . ASP A 1 120 ? 22.686 9.479 -22.108 1.00 81.62 120 ASP A C 1
ATOM 889 O O . ASP A 1 120 ? 22.268 10.628 -21.937 1.00 81.62 120 ASP A O 1
ATOM 893 N N . ASP A 1 121 ? 22.824 8.943 -23.325 1.00 81.69 121 ASP A N 1
ATOM 894 C CA . ASP A 1 121 ? 22.652 9.659 -24.596 1.00 81.69 121 ASP A CA 1
ATOM 895 C C . ASP A 1 121 ? 21.172 9.782 -25.014 1.00 81.69 121 ASP A C 1
ATOM 897 O O . ASP A 1 121 ? 20.842 10.487 -25.966 1.00 81.69 121 ASP A O 1
ATOM 901 N N . LEU A 1 122 ? 20.256 9.095 -24.319 1.00 82.19 122 LEU A N 1
ATOM 902 C CA . LEU A 1 122 ? 18.809 9.188 -24.562 1.00 82.19 122 LEU A CA 1
ATOM 903 C C . LEU A 1 122 ? 18.152 10.338 -23.788 1.00 82.19 122 LEU A C 1
ATOM 905 O O . LEU A 1 122 ? 16.964 10.606 -23.979 1.00 82.19 122 LEU A O 1
ATOM 909 N N . SER A 1 123 ? 18.894 11.007 -22.905 1.00 78.19 123 SER A N 1
ATOM 910 C CA . SER A 1 123 ? 18.369 12.063 -22.033 1.00 78.19 123 SER A CA 1
ATOM 911 C C . SER A 1 123 ? 17.735 13.235 -22.796 1.00 78.19 123 SER A C 1
ATOM 913 O O . SER A 1 123 ? 16.744 13.785 -22.323 1.00 78.19 123 SER A O 1
ATOM 915 N N . ASP A 1 124 ? 18.222 13.546 -24.001 1.00 82.50 124 ASP A N 1
ATOM 916 C CA . ASP A 1 124 ? 17.678 14.604 -24.868 1.00 82.50 124 ASP A CA 1
ATOM 917 C C . ASP A 1 124 ? 16.319 14.249 -25.504 1.00 82.50 124 ASP A C 1
ATOM 919 O O . ASP A 1 124 ? 15.541 15.132 -25.871 1.00 82.50 124 ASP A O 1
ATOM 923 N N . TYR A 1 125 ? 16.016 12.955 -25.624 1.00 81.12 125 TYR A N 1
ATOM 924 C CA . TYR A 1 125 ? 14.802 12.428 -26.257 1.00 81.12 125 TYR A CA 1
ATOM 925 C C . TYR A 1 125 ? 13.725 12.011 -25.253 1.00 81.12 125 TYR A C 1
ATOM 927 O O . TYR A 1 125 ? 12.574 11.757 -25.623 1.00 81.12 125 TYR A O 1
ATOM 935 N N . LEU A 1 126 ? 14.088 11.935 -23.977 1.00 82.81 126 LEU A N 1
ATOM 936 C CA . LEU A 1 126 ? 13.207 11.527 -22.897 1.00 82.81 126 LEU A CA 1
ATOM 937 C C . LEU A 1 126 ? 12.724 12.739 -22.105 1.00 82.81 126 LEU A C 1
ATOM 939 O O . LEU A 1 126 ? 13.333 13.805 -22.086 1.00 82.81 126 LEU A O 1
ATOM 943 N N . GLN A 1 127 ? 11.575 12.580 -21.449 1.00 78.31 127 GLN A N 1
ATOM 944 C CA . GLN A 1 127 ? 11.061 13.626 -20.571 1.00 78.31 127 GLN A CA 1
ATOM 945 C C . GLN A 1 127 ? 12.056 13.874 -19.423 1.00 78.31 127 GLN A C 1
ATOM 947 O O . GLN A 1 127 ? 12.666 12.918 -18.931 1.00 78.31 127 GLN A O 1
ATOM 952 N N . PRO A 1 128 ? 12.205 15.127 -18.957 1.00 66.81 128 PRO A N 1
ATOM 953 C CA . PRO A 1 128 ? 12.986 15.398 -17.757 1.00 66.81 128 PRO A CA 1
ATOM 954 C C . PRO A 1 128 ? 12.428 14.563 -16.589 1.00 66.81 128 PRO A C 1
ATOM 956 O O . PRO A 1 128 ? 11.214 14.440 -16.447 1.00 66.81 128 PRO A O 1
ATOM 959 N N . ASP A 1 129 ? 13.319 13.958 -15.797 1.00 67.31 129 ASP A N 1
ATOM 960 C CA . ASP A 1 129 ? 13.036 13.049 -14.665 1.00 67.31 129 ASP A CA 1
ATOM 961 C C . ASP A 1 129 ? 12.580 11.614 -15.002 1.00 67.31 129 ASP A C 1
ATOM 963 O O . ASP A 1 129 ? 12.216 10.851 -14.096 1.00 67.31 129 ASP A O 1
ATOM 967 N N . PHE A 1 130 ? 12.646 11.204 -16.276 1.00 75.94 130 PHE A N 1
ATOM 968 C CA . PHE A 1 130 ? 12.314 9.835 -16.690 1.00 75.94 130 PHE A CA 1
ATOM 969 C C . PHE A 1 130 ? 13.153 8.786 -15.930 1.00 75.94 130 PHE A C 1
ATOM 971 O O . PHE A 1 130 ? 12.599 7.894 -15.278 1.00 75.94 130 PHE A O 1
ATOM 978 N N . PHE A 1 131 ? 14.478 8.954 -15.909 1.00 69.12 131 PHE A N 1
ATOM 979 C CA . PHE A 1 131 ? 15.397 8.121 -15.132 1.00 69.12 131 PHE A CA 1
ATOM 980 C C . PHE A 1 131 ? 15.599 8.703 -13.730 1.00 69.12 131 PHE A C 1
ATOM 982 O O . PHE A 1 131 ? 16.318 9.681 -13.549 1.00 69.12 131 PHE A O 1
ATOM 989 N N . GLY A 1 132 ? 14.951 8.113 -12.726 1.00 63.47 132 GLY A N 1
ATOM 990 C CA . GLY A 1 132 ? 15.126 8.519 -11.326 1.00 63.47 132 GLY A CA 1
ATOM 991 C C . GLY A 1 132 ? 13.875 8.370 -10.470 1.00 63.47 132 GLY A C 1
ATOM 992 O O . GLY A 1 132 ? 13.975 7.990 -9.306 1.00 63.47 132 GLY A O 1
ATOM 993 N N . SER A 1 133 ? 12.695 8.611 -11.047 1.00 61.84 133 SER A N 1
ATOM 994 C CA . SER A 1 133 ? 11.416 8.460 -10.336 1.00 61.84 133 SER A CA 1
ATOM 995 C C . SER A 1 133 ? 10.467 7.443 -10.972 1.00 61.84 133 SER A C 1
ATOM 997 O O . SER A 1 133 ? 9.620 6.897 -10.265 1.00 61.84 133 SER A O 1
ATOM 999 N N . THR A 1 134 ? 10.626 7.150 -12.269 1.00 67.50 134 THR A N 1
ATOM 1000 C CA . THR A 1 134 ? 9.715 6.252 -13.001 1.00 67.50 134 THR A CA 1
ATOM 1001 C C . THR A 1 134 ? 10.324 4.901 -13.370 1.00 67.50 134 THR A C 1
ATOM 1003 O O . THR A 1 134 ? 9.610 3.909 -13.351 1.00 67.50 134 THR A O 1
ATOM 1006 N N . CYS A 1 135 ? 11.620 4.839 -13.688 1.00 73.94 135 CYS A N 1
ATOM 1007 C CA . CYS A 1 135 ? 12.374 3.599 -13.896 1.00 73.94 135 CYS A CA 1
ATOM 1008 C C . CYS A 1 135 ? 13.884 3.882 -13.820 1.00 73.94 135 CYS A C 1
ATOM 1010 O O . CYS A 1 135 ? 14.312 5.023 -14.013 1.00 73.94 135 CYS A O 1
ATOM 1012 N N . LEU A 1 136 ? 14.688 2.866 -13.500 1.00 81.19 136 LEU A N 1
ATOM 1013 C CA . LEU A 1 136 ? 16.154 2.949 -13.496 1.00 81.19 136 LEU A CA 1
ATOM 1014 C C . LEU A 1 136 ? 16.727 1.993 -14.549 1.00 81.19 136 LEU A C 1
ATOM 1016 O O . LEU A 1 136 ? 16.189 0.894 -14.684 1.00 81.19 136 LEU A O 1
ATOM 1020 N N . PRO A 1 137 ? 17.785 2.363 -15.288 1.00 81.88 137 PRO A N 1
ATOM 1021 C CA . PRO A 1 137 ? 18.466 1.414 -16.163 1.00 81.88 137 PRO A CA 1
ATOM 1022 C C . PRO A 1 137 ? 19.126 0.298 -15.332 1.00 81.88 137 PRO A C 1
ATOM 1024 O O . PRO A 1 137 ? 19.574 0.541 -14.208 1.00 81.88 137 PRO A O 1
ATOM 1027 N N . GLY A 1 138 ? 19.137 -0.922 -15.874 1.00 73.50 138 GLY A N 1
ATOM 1028 C CA . GLY A 1 138 ? 19.827 -2.078 -15.295 1.00 73.50 138 GLY A CA 1
ATOM 1029 C C . GLY A 1 138 ? 21.354 -2.004 -15.419 1.00 73.50 138 GLY A C 1
ATOM 1030 O O . GLY A 1 138 ? 21.919 -0.960 -15.747 1.00 73.50 138 GLY A O 1
ATOM 1031 N N . GLU A 1 139 ? 22.027 -3.121 -15.131 1.00 66.88 139 GLU A N 1
ATOM 1032 C CA . GLU A 1 139 ? 23.497 -3.208 -15.134 1.00 66.88 139 GLU A CA 1
ATOM 1033 C C . GLU A 1 139 ? 24.083 -2.951 -16.532 1.00 66.88 139 GLU A C 1
ATOM 1035 O O . GLU A 1 139 ? 25.106 -2.271 -16.662 1.00 66.88 139 GLU A O 1
ATOM 1040 N N . ASP A 1 140 ? 23.389 -3.409 -17.581 1.00 62.41 140 ASP A N 1
ATOM 1041 C CA . ASP A 1 140 ? 23.751 -3.114 -18.962 1.00 62.41 140 ASP A CA 1
ATOM 1042 C C . ASP A 1 140 ? 23.054 -1.835 -19.445 1.00 62.41 140 ASP A C 1
ATOM 1044 O O . ASP A 1 140 ? 21.838 -1.770 -19.638 1.00 62.41 140 ASP A O 1
ATOM 1048 N N . THR A 1 141 ? 23.845 -0.772 -19.602 1.00 69.44 141 THR A N 1
ATOM 1049 C CA . THR A 1 141 ? 23.347 0.586 -19.870 1.00 69.44 141 THR A CA 1
ATOM 1050 C C . THR A 1 141 ? 23.208 0.897 -21.361 1.00 69.44 141 THR A C 1
ATOM 1052 O O . THR A 1 141 ? 23.170 2.067 -21.755 1.00 69.44 141 THR A O 1
ATOM 1055 N N . THR A 1 142 ? 23.161 -0.131 -22.205 1.00 78.50 142 THR A N 1
ATOM 1056 C CA . THR A 1 142 ? 23.136 0.029 -23.656 1.00 78.50 142 THR A CA 1
ATOM 1057 C C . THR A 1 142 ? 21.909 -0.620 -24.278 1.00 78.50 142 THR A C 1
ATOM 1059 O O . THR A 1 142 ? 21.459 -1.684 -23.868 1.00 78.50 142 THR A O 1
ATOM 1062 N N . VAL A 1 143 ? 21.344 0.055 -25.274 1.00 83.38 143 VAL A N 1
ATOM 1063 C CA . VAL A 1 143 ? 20.281 -0.473 -26.127 1.00 83.38 143 VAL A CA 1
ATOM 1064 C C . VAL A 1 143 ? 20.915 -0.794 -27.474 1.00 83.38 143 VAL A C 1
ATOM 1066 O O . VAL A 1 143 ? 21.456 0.102 -28.122 1.00 83.38 143 VAL A O 1
ATOM 1069 N N . GLU A 1 144 ? 20.871 -2.057 -27.896 1.00 83.62 144 GLU A N 1
ATOM 1070 C CA . GLU A 1 144 ? 21.381 -2.513 -29.196 1.00 83.62 144 GLU A CA 1
ATOM 1071 C C . GLU A 1 144 ? 20.240 -2.863 -30.161 1.00 83.62 144 GLU A C 1
ATOM 1073 O O . GLU A 1 144 ? 19.175 -3.304 -29.735 1.00 83.62 144 GLU A O 1
ATOM 1078 N N . VAL A 1 145 ? 20.477 -2.740 -31.474 1.00 78.56 145 VAL A N 1
ATOM 1079 C CA . VAL A 1 145 ? 19.458 -2.957 -32.530 1.00 78.56 145 VAL A CA 1
ATOM 1080 C C . VAL A 1 145 ? 18.812 -4.352 -32.487 1.00 78.56 145 VAL A C 1
ATOM 1082 O O . VAL A 1 145 ? 17.650 -4.493 -32.847 1.00 78.56 145 VAL A O 1
ATOM 1085 N N . ASN A 1 146 ? 19.542 -5.380 -32.044 1.00 80.00 146 ASN A N 1
ATOM 1086 C CA . ASN A 1 146 ? 19.028 -6.748 -31.869 1.00 80.00 146 ASN A CA 1
ATOM 1087 C C . ASN A 1 146 ? 19.212 -7.262 -30.431 1.00 80.00 146 ASN A C 1
ATOM 1089 O O . ASN A 1 146 ? 19.138 -8.468 -30.191 1.00 80.00 146 ASN A O 1
ATOM 1093 N N . GLY A 1 147 ? 19.508 -6.358 -29.498 1.00 84.38 147 GLY A N 1
ATOM 1094 C CA . GLY A 1 147 ? 19.762 -6.697 -28.107 1.00 84.38 147 GLY A CA 1
ATOM 1095 C C . GLY A 1 147 ? 18.511 -6.613 -27.245 1.00 84.38 147 GLY A C 1
ATOM 1096 O O . GLY A 1 147 ? 17.399 -6.322 -27.701 1.00 84.38 147 GLY A O 1
ATOM 1097 N N . THR A 1 148 ? 18.727 -6.853 -25.962 1.00 86.75 148 THR A N 1
ATOM 1098 C CA . THR A 1 148 ? 17.764 -6.571 -24.906 1.00 86.75 148 THR A CA 1
ATOM 1099 C C . THR A 1 148 ? 18.316 -5.488 -24.002 1.00 86.75 148 THR A C 1
ATOM 1101 O O . THR A 1 148 ? 19.527 -5.366 -23.858 1.00 86.75 148 THR A O 1
ATOM 1104 N N . PHE A 1 149 ? 17.433 -4.726 -23.375 1.00 87.69 149 PHE A N 1
ATOM 1105 C CA . PHE A 1 149 ? 17.808 -3.752 -22.364 1.00 87.69 149 PHE A CA 1
ATOM 1106 C C . PHE A 1 149 ? 16.955 -3.938 -21.114 1.00 87.69 149 PHE A C 1
ATOM 1108 O O . PHE A 1 149 ? 15.822 -4.424 -21.175 1.00 87.69 149 PHE A O 1
ATOM 1115 N N . GLU A 1 150 ? 17.505 -3.546 -19.973 1.00 88.50 150 GLU A N 1
ATOM 1116 C CA . GLU A 1 150 ? 16.916 -3.823 -18.670 1.00 88.50 150 GLU A CA 1
ATOM 1117 C C . GLU A 1 150 ? 16.458 -2.543 -17.982 1.00 88.50 150 GLU A C 1
ATOM 1119 O O . GLU A 1 150 ? 17.182 -1.547 -17.944 1.00 88.50 150 GLU A O 1
ATOM 1124 N N . LEU A 1 151 ? 15.261 -2.585 -17.397 1.00 87.88 151 LEU A N 1
ATOM 1125 C CA . LEU A 1 151 ? 14.717 -1.515 -16.569 1.00 87.88 151 LEU A CA 1
ATOM 1126 C C . LEU A 1 151 ? 14.294 -2.051 -15.208 1.00 87.88 151 LEU A C 1
ATOM 1128 O O . LEU A 1 151 ? 13.595 -3.054 -15.105 1.00 87.88 151 LEU A O 1
ATOM 1132 N N . ILE A 1 152 ? 14.649 -1.336 -14.152 1.00 88.31 152 ILE A N 1
ATOM 1133 C CA . ILE A 1 152 ? 14.318 -1.673 -12.773 1.00 88.31 152 ILE A CA 1
ATOM 1134 C C . ILE A 1 152 ? 13.184 -0.765 -12.299 1.00 88.31 152 ILE A C 1
ATOM 1136 O O . ILE A 1 152 ? 13.274 0.462 -12.380 1.00 88.31 152 ILE A O 1
ATOM 1140 N N . GLU A 1 153 ? 12.129 -1.375 -11.757 1.00 87.25 153 GLU A N 1
ATOM 1141 C CA . GLU A 1 153 ? 11.079 -0.681 -11.010 1.00 87.25 153 GLU A CA 1
ATOM 1142 C C . GLU A 1 153 ? 11.458 -0.676 -9.516 1.00 87.25 153 GLU A C 1
ATOM 1144 O O . GLU A 1 153 ? 11.291 -1.698 -8.832 1.00 87.25 153 GLU A O 1
ATOM 1149 N N . PRO A 1 154 ? 11.953 0.449 -8.965 1.00 80.06 154 PRO A N 1
ATOM 1150 C CA . PRO A 1 154 ? 12.498 0.489 -7.607 1.00 80.06 154 PRO A CA 1
ATOM 1151 C C . PRO A 1 154 ? 11.438 0.194 -6.543 1.00 80.06 154 PRO A C 1
ATOM 1153 O O . PRO A 1 154 ? 11.759 -0.285 -5.454 1.00 80.06 154 PRO A O 1
ATOM 1156 N N . SER A 1 155 ? 10.165 0.450 -6.851 1.00 82.06 155 SER A N 1
ATOM 1157 C CA . SER A 1 155 ? 9.085 0.297 -5.887 1.00 82.06 155 SER A CA 1
ATOM 1158 C C . SER A 1 155 ? 8.534 -1.125 -5.761 1.00 82.06 155 SER A C 1
ATOM 1160 O O . SER A 1 155 ? 7.824 -1.408 -4.794 1.00 82.06 155 SER A O 1
ATOM 1162 N N . LEU A 1 156 ? 8.852 -2.005 -6.716 1.00 82.81 156 LEU A N 1
ATOM 1163 C CA . LEU A 1 156 ? 8.544 -3.438 -6.668 1.00 82.81 156 LEU A CA 1
ATOM 1164 C C . LEU A 1 156 ? 9.801 -4.305 -6.539 1.00 82.81 156 LEU A C 1
ATOM 1166 O O . LEU A 1 156 ? 9.661 -5.497 -6.291 1.00 82.81 156 LEU A O 1
ATOM 1170 N N . GLN A 1 157 ? 11.002 -3.723 -6.682 1.00 86.69 157 GLN A N 1
ATOM 1171 C CA . GLN A 1 157 ? 12.267 -4.466 -6.755 1.00 86.69 157 GLN A CA 1
ATOM 1172 C C . GLN A 1 157 ? 12.200 -5.549 -7.848 1.00 86.69 157 GLN A C 1
ATOM 1174 O O . GLN A 1 157 ? 12.552 -6.705 -7.631 1.00 86.69 157 GLN A O 1
ATOM 1179 N N . ARG A 1 158 ? 11.689 -5.174 -9.027 1.00 88.38 158 ARG A N 1
ATOM 1180 C CA . ARG A 1 158 ? 11.586 -6.044 -10.207 1.00 88.38 158 ARG A CA 1
ATOM 1181 C C . ARG A 1 158 ? 12.413 -5.478 -11.348 1.00 88.38 158 ARG A C 1
ATOM 1183 O O . ARG A 1 158 ? 12.336 -4.279 -11.619 1.00 88.38 158 ARG A O 1
ATOM 1190 N N . LEU A 1 159 ? 13.151 -6.353 -12.016 1.00 89.50 159 LEU A N 1
ATOM 1191 C CA . LEU A 1 159 ? 13.852 -6.100 -13.266 1.00 89.50 159 LEU A CA 1
ATOM 1192 C C . LEU A 1 159 ? 12.951 -6.521 -14.430 1.00 89.50 159 LEU A C 1
ATOM 1194 O O . LEU A 1 159 ? 12.372 -7.604 -14.418 1.00 89.50 159 LEU A O 1
ATOM 1198 N N . TYR A 1 160 ? 12.833 -5.665 -15.430 1.00 89.94 160 TYR A N 1
ATOM 1199 C CA . TYR A 1 160 ? 12.046 -5.868 -16.635 1.00 89.94 160 TYR A CA 1
ATOM 1200 C C . TYR A 1 160 ? 12.996 -5.855 -17.828 1.00 89.94 160 TYR A C 1
ATOM 1202 O O . TYR A 1 160 ? 13.673 -4.857 -18.069 1.00 89.94 160 TYR A O 1
ATOM 1210 N N . VAL A 1 161 ? 13.038 -6.956 -18.572 1.00 90.25 161 VAL A N 1
ATOM 1211 C CA . VAL A 1 161 ? 13.880 -7.123 -19.758 1.00 90.25 161 VAL A CA 1
ATOM 1212 C C . VAL A 1 161 ? 13.029 -6.842 -20.989 1.00 90.25 161 VAL A C 1
ATOM 1214 O O . VAL A 1 161 ? 12.000 -7.489 -21.210 1.00 90.25 161 VAL A O 1
ATOM 1217 N N . PHE A 1 162 ? 13.460 -5.887 -21.803 1.00 90.62 162 PHE A N 1
ATOM 1218 C CA . PHE A 1 162 ? 12.800 -5.486 -23.040 1.00 90.62 162 PHE A CA 1
ATOM 1219 C C . PHE A 1 162 ? 13.663 -5.834 -24.246 1.00 90.62 162 PHE A C 1
ATOM 1221 O O . PHE A 1 162 ? 14.886 -5.782 -24.170 1.00 90.62 162 PHE A O 1
ATOM 1228 N N . ASN A 1 163 ? 13.039 -6.173 -25.371 1.00 89.88 163 ASN A N 1
ATOM 1229 C CA . ASN A 1 163 ? 13.737 -6.299 -26.648 1.00 89.88 163 ASN A CA 1
ATOM 1230 C C . ASN A 1 163 ? 13.972 -4.921 -27.301 1.00 89.88 163 ASN A C 1
ATOM 1232 O O . ASN A 1 163 ? 13.397 -3.915 -26.883 1.00 89.88 163 ASN A O 1
ATOM 1236 N N . ALA A 1 164 ? 14.763 -4.880 -28.374 1.00 86.06 164 ALA A N 1
ATOM 1237 C CA . ALA A 1 164 ? 15.030 -3.661 -29.143 1.00 86.06 164 ALA A CA 1
ATOM 1238 C C . ALA A 1 164 ? 13.772 -2.949 -29.697 1.00 86.06 164 ALA A C 1
ATOM 1240 O O . ALA A 1 164 ? 13.816 -1.743 -29.945 1.00 86.06 164 ALA A O 1
ATOM 1241 N N . ASP A 1 165 ? 12.640 -3.653 -29.840 1.00 86.44 165 ASP A N 1
ATOM 1242 C CA . ASP A 1 165 ? 11.338 -3.093 -30.252 1.00 86.44 165 ASP A CA 1
ATOM 1243 C C . ASP A 1 165 ? 10.517 -2.513 -29.079 1.00 86.44 165 ASP A C 1
ATOM 1245 O O . ASP A 1 165 ? 9.396 -2.035 -29.269 1.00 86.44 165 ASP A O 1
ATOM 1249 N N . GLY A 1 166 ? 11.025 -2.601 -27.846 1.00 86.56 166 GLY A N 1
ATOM 1250 C CA . GLY A 1 166 ? 10.337 -2.143 -26.637 1.00 86.56 166 GLY A CA 1
ATOM 1251 C C . GLY A 1 166 ? 9.241 -3.092 -26.143 1.00 86.56 166 GLY A C 1
ATOM 1252 O O . GLY A 1 166 ? 8.395 -2.696 -25.338 1.00 86.56 166 GLY A O 1
ATOM 1253 N N . ASN A 1 167 ? 9.222 -4.340 -26.614 1.00 90.75 167 ASN A N 1
ATOM 1254 C CA . ASN A 1 167 ? 8.361 -5.393 -26.087 1.00 90.75 167 ASN A CA 1
ATOM 1255 C C . ASN A 1 167 ? 9.019 -6.072 -24.888 1.00 90.75 167 ASN A C 1
ATOM 1257 O O . ASN A 1 167 ? 10.216 -6.343 -24.882 1.00 90.75 167 ASN A O 1
ATOM 1261 N N . LEU A 1 168 ? 8.207 -6.360 -23.877 1.00 90.25 168 LEU A N 1
ATOM 1262 C CA . LEU A 1 168 ? 8.634 -7.048 -22.669 1.00 90.25 168 LEU A CA 1
ATOM 1263 C C . LEU A 1 168 ? 8.886 -8.533 -22.957 1.00 90.25 168 LEU A C 1
ATOM 1265 O O . LEU A 1 168 ? 7.997 -9.225 -23.455 1.00 90.25 168 LEU A O 1
ATOM 1269 N N . THR A 1 169 ? 10.081 -9.001 -22.613 1.00 89.31 169 THR A N 1
ATOM 1270 C CA . THR A 1 169 ? 10.542 -10.377 -22.828 1.00 89.31 169 THR A CA 1
ATOM 1271 C C . THR A 1 169 ? 10.516 -11.174 -21.529 1.00 89.31 169 THR A C 1
ATOM 1273 O O . THR A 1 169 ? 10.026 -12.301 -21.511 1.00 89.31 169 THR A O 1
ATOM 1276 N N . GLU A 1 170 ? 11.004 -10.587 -20.435 1.00 89.81 170 GLU A N 1
ATOM 1277 C CA . GLU A 1 170 ? 11.141 -11.271 -19.148 1.00 89.81 170 GLU A CA 1
ATOM 1278 C C . GLU A 1 170 ? 10.973 -10.295 -17.976 1.00 89.81 170 GLU A C 1
ATOM 1280 O O . GLU A 1 170 ? 11.247 -9.100 -18.099 1.00 89.81 170 GLU A O 1
ATOM 1285 N N . VAL A 1 171 ? 10.496 -10.806 -16.838 1.00 89.75 171 VAL A N 1
ATOM 1286 C CA . VAL A 1 171 ? 10.406 -10.067 -15.571 1.00 89.75 171 VAL A CA 1
ATOM 1287 C C . VAL A 1 171 ? 11.059 -10.906 -14.482 1.00 89.75 171 VAL A C 1
ATOM 1289 O O . VAL A 1 171 ? 10.666 -12.052 -14.275 1.00 89.75 171 VAL A O 1
ATOM 1292 N N . ILE A 1 172 ? 12.031 -10.325 -13.781 1.00 88.50 172 ILE A N 1
ATOM 1293 C CA . ILE A 1 172 ? 12.821 -10.985 -12.740 1.00 88.50 172 ILE A CA 1
ATOM 1294 C C . ILE A 1 172 ? 12.583 -10.266 -11.405 1.00 88.50 172 ILE A C 1
ATOM 1296 O O . ILE A 1 172 ? 12.807 -9.062 -11.280 1.00 88.50 172 ILE A O 1
ATOM 1300 N N . ASP A 1 173 ? 12.116 -10.998 -10.392 1.00 86.25 173 ASP A N 1
ATOM 1301 C CA . ASP A 1 173 ? 11.959 -10.484 -9.026 1.00 86.25 173 ASP A CA 1
ATOM 1302 C C . ASP A 1 173 ? 13.322 -10.449 -8.311 1.00 86.25 173 ASP A C 1
ATOM 1304 O O . ASP A 1 173 ? 13.892 -11.488 -7.979 1.00 86.25 173 ASP A O 1
ATOM 1308 N N . LEU A 1 174 ? 13.828 -9.249 -8.012 1.00 82.50 174 LEU A N 1
ATOM 1309 C CA . LEU A 1 174 ? 15.140 -9.046 -7.377 1.00 82.50 174 LEU A CA 1
ATOM 1310 C C . LEU A 1 174 ? 15.131 -9.345 -5.868 1.00 82.50 174 LEU A C 1
ATOM 1312 O O . LEU A 1 174 ? 16.184 -9.429 -5.247 1.00 82.50 174 LEU A O 1
ATOM 1316 N N . ASN A 1 175 ? 13.952 -9.538 -5.269 1.00 76.94 175 ASN A N 1
ATOM 1317 C CA . ASN A 1 175 ? 13.813 -9.935 -3.862 1.00 76.94 175 ASN A CA 1
ATOM 1318 C C . ASN A 1 175 ? 14.167 -11.416 -3.601 1.00 76.94 175 ASN A C 1
ATOM 1320 O O . ASN A 1 175 ? 14.208 -11.825 -2.441 1.00 76.94 175 ASN A O 1
ATOM 1324 N N . TYR A 1 176 ? 14.366 -12.227 -4.648 1.00 61.16 176 TYR A N 1
ATOM 1325 C CA . TYR A 1 176 ? 14.679 -13.660 -4.565 1.00 61.16 176 TYR A CA 1
ATOM 1326 C C . TYR A 1 176 ? 16.055 -13.957 -5.192 1.00 61.16 176 TYR A C 1
ATOM 1328 O O . TYR A 1 176 ? 16.172 -14.765 -6.112 1.00 61.16 176 TYR A O 1
ATOM 1336 N N . GLN A 1 177 ? 17.086 -13.250 -4.725 1.00 51.25 177 GLN A N 1
ATOM 1337 C CA . GLN A 1 177 ? 18.499 -13.460 -5.070 1.00 51.25 177 GLN A CA 1
ATOM 1338 C C . GLN A 1 177 ? 19.289 -13.817 -3.809 1.00 51.25 177 GLN A C 1
ATOM 1340 O O . GLN A 1 177 ? 19.046 -13.172 -2.762 1.00 51.25 177 GLN A O 1
#

Secondary structure (DSSP, 8-state):
----PEEPHHHHHHHHHHH-TTSTTHHHHHHHHHHHHHHHHHHSTTSEE-HHHHHHHHHHHHHHHHHHHHHHHHHHHHHHHHHHHHHHHHHHHHHHHHHHHHHHHHHHHHHHT-SEEEGGGGTTTSPTTIIIIIBEE-S--EEETT-EEEEEETTTTEEEEEETTS-EEEEEETT--

pLDDT: mean 81.75, std 9.65, range [41.0, 93.94]

Sequence (177 aa):
MSNKQKTSGLAIASLVLGLCFFIPFGFLLAIIFGFVALSKVKDSNGELKGKGLAISGIVLGFAWLAMIPIMGLLAAMAIPAFQKVRETSLEKMMANNGRIISSAAQQTMLENGTVSVRFDDLSDYLQPDFFGSTCLPGEDTTVEVNGTFELIEPSLQRLYVFNADGNLTEVIDLNYQ